Protein AF-A0AAW5U6F3-F1 (afdb_monomer_lite)

Structure (mmCIF, N/CA/C/O backbone):
data_AF-A0AAW5U6F3-F1
#
_entry.id   AF-A0AAW5U6F3-F1
#
loop_
_atom_site.group_PDB
_atom_site.id
_atom_site.type_symbol
_atom_site.label_atom_id
_atom_site.label_alt_id
_atom_site.label_comp_id
_atom_site.label_asym_id
_atom_site.label_entity_id
_atom_site.label_seq_id
_atom_site.pdbx_PDB_ins_code
_atom_site.Cartn_x
_atom_site.Cartn_y
_atom_site.Cartn_z
_atom_site.occupancy
_atom_site.B_iso_or_equiv
_atom_site.auth_seq_id
_atom_site.auth_comp_id
_atom_site.auth_asym_id
_atom_site.auth_atom_id
_atom_site.pdbx_PDB_model_num
ATOM 1 N N . MET A 1 1 ? -2.704 -0.810 37.765 1.00 53.72 1 MET A N 1
ATOM 2 C CA . MET A 1 1 ? -3.449 -1.991 37.289 1.00 53.72 1 MET A CA 1
ATOM 3 C C . MET A 1 1 ? -4.269 -1.468 36.133 1.00 53.72 1 MET A C 1
ATOM 5 O O . MET A 1 1 ? -5.066 -0.577 36.393 1.00 53.72 1 MET A O 1
ATOM 9 N N . ASN A 1 2 ? -3.985 -1.886 34.900 1.00 59.84 2 ASN A N 1
ATOM 10 C CA . ASN A 1 2 ? -4.727 -1.366 33.754 1.00 59.84 2 ASN A CA 1
ATOM 11 C C . ASN A 1 2 ? -6.148 -1.934 33.776 1.00 59.84 2 ASN A C 1
ATOM 13 O O . ASN A 1 2 ? -6.337 -3.087 34.178 1.00 59.84 2 ASN A O 1
ATOM 17 N N . THR A 1 3 ? -7.139 -1.135 33.390 1.00 77.69 3 THR A N 1
ATOM 18 C CA . THR A 1 3 ? -8.521 -1.621 33.271 1.00 77.69 3 THR A CA 1
ATOM 19 C C . THR A 1 3 ? -8.631 -2.632 32.123 1.00 77.69 3 THR A C 1
ATOM 21 O O . THR A 1 3 ? -7.763 -2.707 31.249 1.00 77.69 3 THR A O 1
ATOM 24 N N . SER A 1 4 ? -9.703 -3.432 32.101 1.00 84.88 4 SER A N 1
ATOM 25 C CA . SER A 1 4 ? -9.962 -4.364 30.988 1.00 84.88 4 SER A CA 1
ATOM 26 C C . SER A 1 4 ? -9.988 -3.640 29.631 1.00 84.88 4 SER A C 1
ATOM 28 O O . SER A 1 4 ? -9.502 -4.180 28.637 1.00 84.88 4 SER A O 1
ATOM 30 N N . ASN A 1 5 ? -10.489 -2.398 29.605 1.00 88.38 5 ASN A N 1
ATOM 31 C CA . ASN A 1 5 ? -10.565 -1.563 28.405 1.00 88.38 5 ASN A CA 1
ATOM 32 C C . ASN A 1 5 ? -9.177 -1.096 27.947 1.00 88.38 5 ASN A C 1
ATOM 34 O O . ASN A 1 5 ? -8.851 -1.199 26.767 1.00 88.38 5 ASN A O 1
ATOM 38 N N . GLU A 1 6 ? -8.320 -0.654 28.872 1.00 89.06 6 GLU A N 1
ATOM 39 C CA . GLU A 1 6 ? -6.936 -0.267 28.560 1.00 89.06 6 GLU A CA 1
ATOM 40 C C . GLU A 1 6 ? -6.108 -1.440 28.019 1.00 89.06 6 GLU A C 1
ATOM 42 O O . GLU A 1 6 ? -5.302 -1.264 27.104 1.00 89.06 6 GLU A O 1
ATOM 47 N N . LEU A 1 7 ? -6.294 -2.651 28.555 1.00 91.25 7 LEU A N 1
ATOM 48 C CA . LEU A 1 7 ? -5.628 -3.845 28.026 1.00 91.25 7 LEU A CA 1
ATOM 49 C C . LEU A 1 7 ? -6.068 -4.133 26.586 1.00 91.25 7 LEU A C 1
ATOM 51 O O . LEU A 1 7 ? -5.212 -4.312 25.720 1.00 91.25 7 LEU A O 1
ATOM 55 N N . ARG A 1 8 ? -7.376 -4.086 26.298 1.00 93.69 8 ARG A N 1
ATOM 56 C CA . ARG A 1 8 ? -7.883 -4.331 24.941 1.00 93.69 8 ARG A CA 1
ATOM 57 C C . ARG A 1 8 ? -7.447 -3.252 23.946 1.00 93.69 8 ARG A C 1
ATOM 59 O O . ARG A 1 8 ? -7.077 -3.587 22.825 1.00 93.69 8 ARG A O 1
ATOM 66 N N . LYS A 1 9 ? -7.412 -1.977 24.348 1.00 93.31 9 LYS A N 1
ATOM 67 C CA . LYS A 1 9 ? -6.884 -0.876 23.517 1.00 93.31 9 LYS A CA 1
ATOM 68 C C . LYS A 1 9 ? -5.437 -1.144 23.084 1.00 93.31 9 LYS A C 1
ATOM 70 O O . LYS A 1 9 ? -5.127 -1.051 21.899 1.00 93.31 9 LYS A O 1
ATOM 75 N N . ASN A 1 10 ? -4.582 -1.580 24.013 1.00 94.38 10 ASN A N 1
ATOM 76 C CA . ASN A 1 10 ? -3.194 -1.951 23.706 1.00 94.38 10 ASN A CA 1
ATOM 77 C C . ASN A 1 10 ? -3.091 -3.160 22.756 1.00 94.38 10 ASN A C 1
ATOM 79 O O . ASN A 1 10 ? -2.216 -3.202 21.889 1.00 94.38 10 ASN A O 1
ATOM 83 N N . GLU A 1 11 ? -3.969 -4.155 22.899 1.00 95.31 11 GLU A N 1
ATOM 84 C CA . GLU A 1 11 ? -4.031 -5.288 21.969 1.00 95.31 11 GLU A CA 1
ATOM 85 C C . GLU A 1 11 ? -4.421 -4.838 20.558 1.00 95.31 11 GLU A C 1
ATOM 87 O O . GLU A 1 11 ? -3.745 -5.210 19.600 1.00 95.31 11 GLU A O 1
ATOM 92 N N . ILE A 1 12 ? -5.444 -3.987 20.429 1.00 95.44 12 ILE A N 1
ATOM 93 C CA . ILE A 1 12 ? -5.879 -3.436 19.140 1.00 95.44 12 ILE A CA 1
ATOM 94 C C . ILE A 1 12 ? -4.744 -2.650 18.472 1.00 95.44 12 ILE A C 1
ATOM 96 O O . ILE A 1 12 ? -4.502 -2.829 17.281 1.00 95.44 12 ILE A O 1
ATOM 100 N N . GLU A 1 13 ? -3.997 -1.829 19.215 1.00 94.81 13 GLU A N 1
ATOM 101 C CA . GLU A 1 13 ? -2.837 -1.111 18.666 1.00 94.81 13 GLU A CA 1
ATOM 102 C C . GLU A 1 13 ? -1.768 -2.061 18.104 1.00 94.81 13 GLU A C 1
ATOM 104 O O . GLU A 1 13 ? -1.174 -1.792 17.056 1.00 94.81 13 GLU A O 1
ATOM 109 N N . ASN A 1 14 ? -1.523 -3.192 18.771 1.00 96.44 14 ASN A N 1
ATOM 110 C CA . ASN A 1 14 ? -0.591 -4.209 18.285 1.00 96.44 14 ASN A CA 1
ATOM 111 C C . ASN A 1 14 ? -1.139 -4.964 17.066 1.00 96.44 14 ASN A C 1
ATOM 113 O O . ASN A 1 14 ? -0.391 -5.234 16.126 1.00 96.44 14 ASN A O 1
ATOM 117 N N . GLU A 1 15 ? -2.436 -5.273 17.051 1.00 96.50 15 GLU A N 1
ATOM 118 C CA . GLU A 1 15 ? -3.116 -5.861 15.895 1.00 96.50 15 GLU A CA 1
ATOM 119 C C . GLU A 1 15 ? -3.015 -4.934 14.673 1.00 96.50 15 GLU A C 1
ATOM 121 O O . GLU A 1 15 ? -2.635 -5.389 13.595 1.00 96.50 15 GLU A O 1
ATOM 126 N N . VAL A 1 16 ? -3.242 -3.626 14.842 1.00 94.81 16 VAL A N 1
ATOM 127 C CA . VAL A 1 16 ? -3.082 -2.624 13.774 1.00 94.81 16 VAL A CA 1
ATOM 128 C C . VAL A 1 16 ? -1.638 -2.581 13.272 1.00 94.81 16 VAL A C 1
ATOM 130 O O . VAL A 1 16 ? -1.412 -2.685 12.067 1.00 94.81 16 VAL A O 1
ATOM 133 N N . LYS A 1 17 ? -0.637 -2.515 14.162 1.00 95.44 17 LYS A N 1
ATOM 134 C CA . LYS A 1 17 ? 0.787 -2.560 13.763 1.00 95.44 17 LYS A CA 1
ATOM 135 C C . LYS A 1 17 ? 1.122 -3.811 12.946 1.00 95.44 17 LYS A C 1
ATOM 137 O O . LYS A 1 17 ? 1.853 -3.725 11.958 1.00 95.44 17 LYS A O 1
ATOM 142 N N . ASN A 1 18 ? 0.575 -4.963 13.329 1.00 96.50 18 ASN A N 1
ATOM 143 C CA . ASN A 1 18 ? 0.768 -6.212 12.596 1.00 96.50 18 ASN A CA 1
ATOM 144 C C . ASN A 1 18 ? 0.111 -6.178 11.212 1.00 96.50 18 ASN A C 1
ATOM 146 O O . ASN A 1 18 ? 0.736 -6.623 10.251 1.00 96.50 18 ASN A O 1
ATOM 150 N N . LEU A 1 19 ? -1.093 -5.607 11.088 1.00 96.06 19 LEU A N 1
ATOM 151 C CA . LEU A 1 19 ? -1.754 -5.422 9.793 1.00 96.06 19 LEU A CA 1
ATOM 152 C C . LEU A 1 19 ? -0.898 -4.565 8.850 1.00 96.06 19 LEU A C 1
ATOM 154 O O . LEU A 1 19 ? -0.723 -4.933 7.691 1.00 96.06 19 LEU A O 1
ATOM 158 N N . PHE A 1 20 ? -0.320 -3.460 9.339 1.00 96.31 20 PHE A N 1
ATOM 159 C CA . PHE A 1 20 ? 0.580 -2.618 8.537 1.00 96.31 20 PHE A CA 1
ATOM 160 C C . PHE A 1 20 ? 1.803 -3.382 8.040 1.00 96.31 20 PHE A C 1
ATOM 162 O O . PHE A 1 20 ? 2.179 -3.258 6.875 1.00 96.31 20 PHE A O 1
ATOM 169 N N . LYS A 1 21 ? 2.421 -4.181 8.915 1.00 96.44 21 LYS A N 1
ATOM 170 C CA . LYS A 1 21 ? 3.586 -4.990 8.554 1.00 96.44 21 LYS A CA 1
ATOM 171 C C . LYS A 1 21 ? 3.241 -6.015 7.471 1.00 96.44 21 LYS A C 1
ATOM 173 O O . LYS A 1 21 ? 3.923 -6.066 6.453 1.00 96.44 21 LYS A O 1
ATOM 178 N N . GLN A 1 22 ? 2.168 -6.780 7.670 1.00 96.31 22 GLN A N 1
ATOM 179 C CA . GLN A 1 22 ? 1.705 -7.786 6.708 1.00 96.31 22 GLN A CA 1
ATOM 180 C C . GLN A 1 22 ? 1.371 -7.156 5.356 1.00 96.31 22 GLN A C 1
ATOM 182 O O . GLN A 1 22 ? 1.796 -7.642 4.311 1.00 96.31 22 GLN A O 1
ATOM 187 N N . PHE A 1 23 ? 0.648 -6.035 5.366 1.00 97.31 23 PHE A N 1
ATOM 188 C CA . PHE A 1 23 ? 0.303 -5.339 4.135 1.00 97.31 23 PHE A CA 1
ATOM 189 C C . PHE A 1 23 ? 1.538 -4.758 3.428 1.00 97.31 23 PHE A C 1
ATOM 191 O O . PHE A 1 23 ? 1.618 -4.828 2.204 1.00 97.31 23 PHE A O 1
ATOM 198 N N . GLY A 1 24 ? 2.535 -4.264 4.170 1.00 97.19 24 GLY A N 1
ATOM 199 C CA . GLY A 1 24 ? 3.821 -3.848 3.604 1.00 97.19 24 GLY A CA 1
ATOM 200 C C . GLY A 1 24 ? 4.555 -4.989 2.892 1.00 97.19 24 GLY A C 1
ATOM 201 O O . GLY A 1 24 ? 4.967 -4.825 1.746 1.00 97.19 24 GLY A O 1
ATOM 202 N N . GLU A 1 25 ? 4.637 -6.167 3.518 1.00 96.69 25 GLU A N 1
ATOM 203 C CA . GLU A 1 25 ? 5.226 -7.376 2.914 1.00 96.69 25 GLU A CA 1
ATOM 204 C C . GLU A 1 25 ? 4.472 -7.798 1.636 1.00 96.69 25 GLU A C 1
ATOM 206 O O . GLU A 1 25 ? 5.080 -8.167 0.626 1.00 96.69 25 GLU A O 1
ATOM 211 N N . HIS A 1 26 ? 3.139 -7.693 1.636 1.00 96.56 26 HIS A N 1
ATOM 212 C CA . HIS A 1 26 ? 2.327 -7.951 0.447 1.00 96.56 26 HIS A CA 1
ATOM 213 C C . HIS A 1 26 ? 2.558 -6.918 -0.660 1.00 96.56 26 HIS A C 1
ATOM 215 O O . HIS A 1 26 ? 2.723 -7.304 -1.818 1.00 96.56 26 HIS A O 1
ATOM 221 N N . ALA A 1 27 ? 2.609 -5.626 -0.330 1.00 95.75 27 ALA A N 1
ATOM 222 C CA . ALA A 1 27 ? 2.878 -4.560 -1.290 1.00 95.75 27 ALA A CA 1
ATOM 223 C C . ALA A 1 27 ? 4.272 -4.709 -1.925 1.00 95.75 27 ALA A C 1
ATOM 225 O O . ALA A 1 27 ? 4.410 -4.565 -3.141 1.00 95.75 27 ALA A O 1
ATOM 226 N N . GLU A 1 28 ? 5.283 -5.067 -1.129 1.00 96.62 28 GLU A N 1
ATOM 227 C CA . GLU A 1 28 ? 6.633 -5.377 -1.606 1.00 96.62 28 GLU A CA 1
ATOM 228 C C . GLU A 1 28 ? 6.644 -6.594 -2.547 1.00 96.62 28 GLU A C 1
ATOM 230 O O . GLU A 1 28 ? 7.231 -6.556 -3.631 1.00 96.62 28 GLU A O 1
ATOM 235 N N . SER A 1 29 ? 5.924 -7.661 -2.191 1.00 96.50 29 SER A N 1
ATOM 236 C CA . SER A 1 29 ? 5.786 -8.838 -3.054 1.00 96.50 29 SER A CA 1
ATOM 237 C C . SER A 1 29 ? 5.094 -8.505 -4.381 1.00 96.50 29 SER A C 1
ATOM 239 O O . SER A 1 29 ? 5.538 -8.960 -5.436 1.00 96.50 29 SER A O 1
ATOM 241 N N . ILE A 1 30 ? 4.039 -7.686 -4.355 1.00 95.38 30 ILE A N 1
ATOM 242 C CA . ILE A 1 30 ? 3.302 -7.270 -5.555 1.00 95.38 30 ILE A CA 1
ATOM 243 C C . ILE A 1 30 ? 4.184 -6.427 -6.478 1.00 95.38 30 ILE A C 1
ATOM 245 O O . ILE A 1 30 ? 4.214 -6.685 -7.680 1.00 95.38 30 ILE A O 1
ATOM 249 N N . ILE A 1 31 ? 4.923 -5.454 -5.935 1.00 94.62 31 ILE A N 1
ATOM 250 C CA . ILE A 1 31 ? 5.747 -4.550 -6.749 1.00 94.62 31 ILE A CA 1
ATOM 251 C C . ILE A 1 31 ? 7.011 -5.221 -7.302 1.00 94.62 31 ILE A C 1
ATOM 253 O O . ILE A 1 31 ? 7.591 -4.716 -8.258 1.00 94.62 31 ILE A O 1
ATOM 257 N N . SER A 1 32 ? 7.412 -6.387 -6.782 1.00 93.56 32 SER A N 1
ATOM 258 C CA . SER A 1 32 ? 8.616 -7.110 -7.228 1.00 93.56 32 SER A CA 1
ATOM 259 C C . SER A 1 32 ? 8.654 -7.437 -8.731 1.00 93.56 32 SER A C 1
ATOM 261 O O . SER A 1 32 ? 9.736 -7.567 -9.305 1.00 93.56 32 SER A O 1
ATOM 263 N N . VAL A 1 33 ? 7.496 -7.515 -9.401 1.00 93.00 33 VAL A N 1
ATOM 264 C CA . VAL A 1 33 ? 7.405 -7.714 -10.862 1.00 93.00 33 VAL A CA 1
ATOM 265 C C . VAL A 1 33 ? 7.724 -6.443 -11.669 1.00 93.00 33 VAL A C 1
ATOM 267 O O . VAL A 1 33 ? 7.908 -6.509 -12.883 1.00 93.00 33 VAL A O 1
ATOM 270 N N . CYS A 1 34 ? 7.817 -5.288 -11.006 1.00 91.81 34 CYS A N 1
ATOM 271 C CA . CYS A 1 34 ? 8.255 -4.006 -11.549 1.00 91.81 34 CYS A CA 1
ATOM 272 C C . CYS A 1 34 ? 9.535 -3.544 -10.821 1.00 91.81 34 CYS A C 1
ATOM 274 O O . CYS A 1 34 ? 9.477 -2.627 -10.002 1.00 91.81 34 CYS A O 1
ATOM 276 N N . PRO A 1 35 ? 10.713 -4.120 -11.141 1.00 89.50 35 PRO A N 1
ATOM 277 C CA . PRO A 1 35 ? 11.950 -3.950 -10.362 1.00 89.50 35 PRO A CA 1
ATOM 278 C C . PRO A 1 35 ? 12.520 -2.521 -10.357 1.00 89.50 35 PRO A C 1
ATOM 280 O O . PRO A 1 35 ? 13.456 -2.227 -9.616 1.00 89.50 35 PRO A O 1
ATOM 283 N N . GLY A 1 36 ? 11.975 -1.618 -11.178 1.00 91.38 36 GLY A N 1
ATOM 284 C CA . GLY A 1 36 ? 12.282 -0.189 -11.099 1.00 91.38 36 GLY A CA 1
ATOM 285 C C . GLY A 1 36 ? 11.780 0.465 -9.806 1.00 91.38 36 GLY A C 1
ATOM 286 O O . GLY A 1 36 ? 12.276 1.524 -9.439 1.00 91.38 36 GLY A O 1
ATOM 287 N N . TRP A 1 37 ? 10.842 -0.164 -9.098 1.00 93.81 37 TRP A N 1
ATOM 288 C CA . TRP A 1 37 ? 10.216 0.373 -7.896 1.00 93.81 37 TRP A CA 1
ATOM 289 C C . TRP A 1 37 ? 10.555 -0.455 -6.659 1.00 93.81 37 TRP A C 1
ATOM 291 O O . TRP A 1 37 ? 10.574 -1.683 -6.691 1.00 93.81 37 TRP A O 1
ATOM 301 N N . LYS A 1 38 ? 10.767 0.239 -5.544 1.00 95.00 38 LYS A N 1
ATOM 302 C CA . LYS A 1 38 ? 10.978 -0.332 -4.213 1.00 95.00 38 LYS A CA 1
ATOM 303 C C . LYS A 1 38 ? 9.886 0.162 -3.277 1.00 95.00 38 LYS A C 1
ATOM 305 O O . LYS A 1 38 ? 9.570 1.350 -3.269 1.00 95.00 38 LYS A O 1
ATOM 310 N N . PHE A 1 39 ? 9.323 -0.740 -2.481 1.00 96.06 39 PHE A N 1
ATOM 311 C CA . PHE A 1 39 ? 8.367 -0.384 -1.436 1.00 96.06 39 PHE A CA 1
ATOM 312 C C . PHE A 1 39 ? 9.019 0.507 -0.367 1.00 96.06 39 PHE A C 1
ATOM 314 O O . PHE A 1 39 ? 10.141 0.246 0.067 1.00 96.06 39 PHE A O 1
ATOM 321 N N . VAL A 1 40 ? 8.311 1.562 0.047 1.00 95.69 40 VAL A N 1
ATOM 322 C CA . VAL A 1 40 ? 8.779 2.512 1.067 1.00 95.69 40 VAL A CA 1
ATO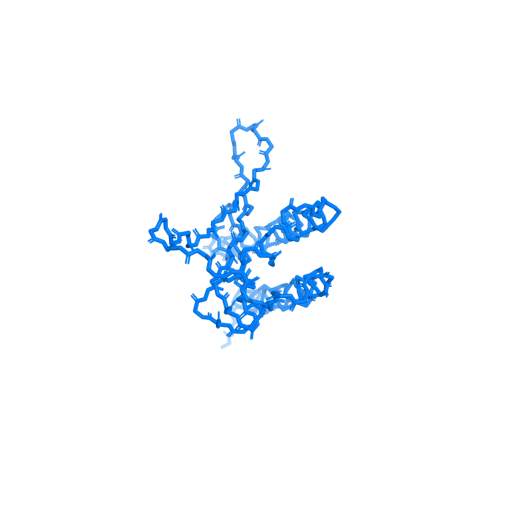M 323 C C . VAL A 1 40 ? 7.952 2.380 2.335 1.00 95.69 40 VAL A C 1
ATOM 325 O O . VAL A 1 40 ? 8.480 2.041 3.391 1.00 95.69 40 VAL A O 1
ATOM 328 N N . ASN A 1 41 ? 6.658 2.687 2.254 1.00 95.38 41 ASN A N 1
ATOM 329 C CA . ASN A 1 41 ? 5.752 2.616 3.391 1.00 95.38 41 ASN A CA 1
ATOM 330 C C . ASN A 1 41 ? 4.284 2.603 2.948 1.00 95.38 41 ASN A C 1
ATOM 332 O O . ASN A 1 41 ? 3.945 2.753 1.770 1.00 95.38 41 ASN A O 1
ATOM 336 N N . VAL A 1 42 ? 3.421 2.439 3.948 1.00 94.94 42 VAL A N 1
ATOM 337 C CA . VAL A 1 42 ? 1.974 2.592 3.840 1.00 94.94 42 VAL A CA 1
ATOM 338 C C . VAL A 1 42 ? 1.539 3.669 4.820 1.00 94.94 42 VAL A C 1
ATOM 340 O O . VAL A 1 42 ? 2.033 3.726 5.945 1.00 94.94 42 VAL A O 1
ATOM 343 N N . GLN A 1 43 ? 0.608 4.509 4.391 1.00 91.31 43 GLN A N 1
ATOM 344 C CA . GLN A 1 43 ? -0.060 5.493 5.231 1.00 91.31 43 GLN A CA 1
ATOM 345 C C . GLN A 1 43 ? -1.566 5.317 5.093 1.00 91.31 43 GLN A C 1
ATOM 347 O O . GLN A 1 43 ? -2.068 5.139 3.984 1.00 91.31 43 GLN A O 1
ATOM 352 N N . ASP A 1 44 ? -2.288 5.400 6.199 1.00 88.25 44 ASP A N 1
ATOM 353 C CA . ASP A 1 44 ? -3.742 5.406 6.215 1.00 88.25 44 ASP A CA 1
ATOM 354 C C . ASP A 1 44 ? -4.293 6.768 6.650 1.00 88.25 44 ASP A C 1
ATOM 356 O O . ASP A 1 44 ? -3.642 7.595 7.288 1.00 88.25 44 ASP A O 1
ATOM 360 N N . SER A 1 45 ? -5.537 7.008 6.276 1.00 82.88 45 SER A N 1
ATOM 361 C CA . SER A 1 45 ? -6.408 8.003 6.882 1.00 82.88 45 SER A CA 1
ATOM 362 C C . SER A 1 45 ? -7.845 7.492 6.788 1.00 82.88 45 SER A C 1
ATOM 364 O O . SER A 1 45 ? -8.095 6.467 6.160 1.00 82.88 45 SER A O 1
ATOM 366 N N . ARG A 1 46 ? -8.799 8.203 7.403 1.00 72.81 46 ARG A N 1
ATOM 367 C CA . ARG A 1 46 ? -10.161 7.719 7.705 1.00 72.81 46 ARG A CA 1
ATOM 368 C C . ARG A 1 46 ? -10.861 6.860 6.640 1.00 72.81 46 ARG A C 1
ATOM 370 O O . ARG A 1 46 ? -11.616 6.002 7.057 1.00 72.81 46 ARG A O 1
ATOM 377 N N . ASN A 1 47 ? -10.657 7.114 5.342 1.00 81.81 47 ASN A N 1
ATOM 378 C CA . ASN A 1 47 ? -11.222 6.318 4.239 1.00 81.81 47 ASN A CA 1
ATOM 379 C C . ASN A 1 47 ? -10.210 6.110 3.085 1.00 81.81 47 ASN A C 1
ATOM 381 O O . ASN A 1 47 ? -10.604 5.984 1.923 1.00 81.81 47 ASN A O 1
ATOM 385 N N . GLN A 1 48 ? -8.911 6.223 3.358 1.00 87.31 48 GLN A N 1
ATOM 386 C CA . GLN A 1 48 ? -7.886 6.287 2.317 1.00 87.31 48 GLN A CA 1
ATOM 387 C C . GLN A 1 48 ? -6.632 5.544 2.750 1.00 87.31 48 GLN A C 1
ATOM 389 O O . GLN A 1 48 ? -6.138 5.758 3.853 1.00 87.31 48 GLN A O 1
ATOM 394 N N . ILE A 1 49 ? -6.069 4.761 1.835 1.00 91.25 49 ILE A N 1
ATOM 395 C CA . ILE A 1 49 ? -4.748 4.145 1.969 1.00 91.25 49 ILE A CA 1
ATOM 396 C C . ILE A 1 49 ? -3.836 4.705 0.887 1.00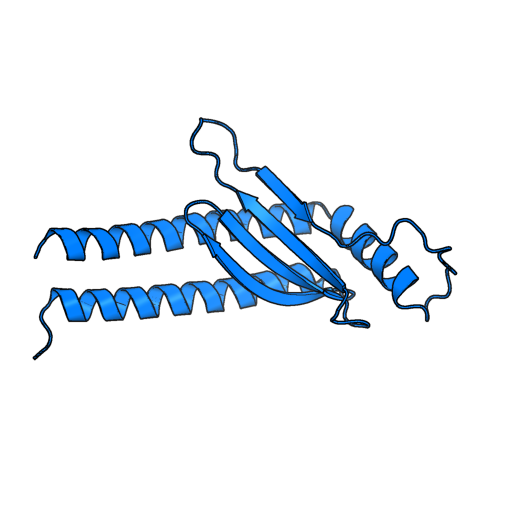 91.25 49 ILE A C 1
ATOM 398 O O . ILE A 1 49 ? -4.227 4.799 -0.276 1.00 91.25 49 ILE A O 1
ATOM 402 N N . LYS A 1 50 ? -2.608 5.047 1.265 1.00 92.56 50 LYS A N 1
ATOM 403 C CA . LYS A 1 50 ? -1.531 5.436 0.358 1.00 92.56 50 LYS A CA 1
ATOM 404 C C . LYS A 1 50 ? -0.398 4.436 0.483 1.00 92.56 50 LYS A C 1
ATOM 406 O O . LYS A 1 50 ? 0.134 4.244 1.573 1.00 92.56 50 LYS A O 1
ATOM 411 N N . VAL A 1 51 ? -0.013 3.836 -0.632 1.00 94.56 51 V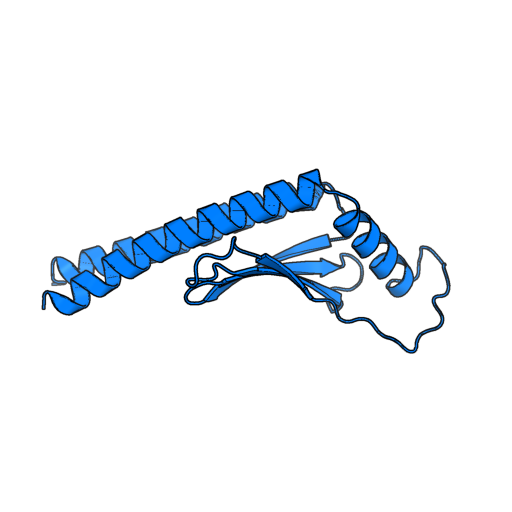AL A N 1
ATOM 412 C CA . VAL A 1 51 ? 1.189 3.010 -0.734 1.00 94.56 51 VAL A CA 1
ATOM 413 C C . VAL A 1 51 ? 2.235 3.811 -1.488 1.00 94.56 51 VAL A C 1
ATOM 415 O O . VAL A 1 51 ? 1.964 4.303 -2.586 1.00 94.56 51 VAL A O 1
ATOM 418 N N . LYS A 1 52 ? 3.416 3.959 -0.891 1.00 94.75 52 LYS A N 1
ATOM 419 C CA . LYS A 1 52 ? 4.533 4.679 -1.495 1.00 94.75 52 LYS A CA 1
ATOM 420 C C . LYS A 1 52 ? 5.589 3.720 -2.015 1.00 94.75 52 LYS A C 1
ATOM 422 O O . LYS A 1 52 ? 6.037 2.820 -1.300 1.00 94.75 52 LYS A O 1
ATOM 427 N N . PHE A 1 53 ? 6.035 3.992 -3.232 1.00 94.19 53 PHE A N 1
ATOM 428 C CA . PHE A 1 53 ? 7.182 3.360 -3.857 1.00 94.19 53 PHE A CA 1
ATOM 429 C C . PHE A 1 53 ? 8.213 4.421 -4.235 1.00 94.19 53 PHE A C 1
ATOM 431 O O . PHE A 1 53 ? 7.845 5.523 -4.633 1.00 94.19 53 PHE A O 1
ATOM 438 N N . ALA A 1 54 ? 9.491 4.080 -4.143 1.00 92.19 54 ALA A N 1
ATOM 439 C CA . ALA A 1 54 ? 10.600 4.908 -4.599 1.00 92.19 54 ALA A CA 1
ATOM 440 C C . ALA A 1 54 ? 11.281 4.246 -5.796 1.00 92.19 54 ALA A C 1
ATOM 442 O O . ALA A 1 54 ? 11.341 3.014 -5.885 1.00 92.19 54 ALA A O 1
ATOM 443 N N . LEU A 1 55 ? 11.790 5.055 -6.719 1.00 91.44 55 LEU A N 1
ATOM 444 C CA . LEU A 1 55 ? 12.579 4.559 -7.837 1.00 91.44 55 LEU A CA 1
ATOM 445 C C . LEU A 1 55 ? 13.911 4.001 -7.317 1.00 91.44 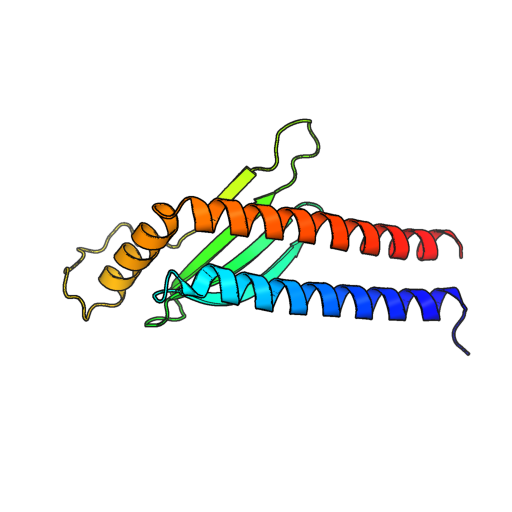55 LEU A C 1
ATOM 447 O O . LEU A 1 55 ? 14.623 4.664 -6.565 1.00 91.44 55 LEU A O 1
ATOM 451 N N . THR A 1 56 ? 14.286 2.796 -7.741 1.00 90.38 56 THR A N 1
ATOM 452 C CA . THR A 1 56 ? 15.481 2.106 -7.221 1.00 90.38 56 THR A CA 1
ATOM 453 C C . THR A 1 56 ? 16.797 2.831 -7.510 1.00 90.38 56 THR A C 1
ATOM 455 O O . THR A 1 56 ? 17.745 2.694 -6.740 1.00 90.38 56 THR A O 1
ATOM 458 N N . CYS A 1 57 ? 16.870 3.614 -8.589 1.00 85.19 57 CYS A N 1
ATOM 459 C CA . CYS A 1 57 ? 18.060 4.385 -8.966 1.00 85.19 57 CYS A CA 1
ATOM 460 C C . CYS A 1 57 ? 18.046 5.854 -8.495 1.00 85.19 57 CYS A C 1
ATOM 462 O O . CYS A 1 57 ? 19.040 6.552 -8.686 1.00 85.19 57 CYS A O 1
ATOM 464 N N . ASP A 1 58 ? 16.936 6.345 -7.931 1.00 84.94 58 ASP A N 1
ATOM 465 C CA . ASP A 1 58 ? 16.791 7.710 -7.397 1.00 84.94 58 ASP A CA 1
ATOM 466 C C . ASP A 1 58 ? 15.636 7.741 -6.386 1.00 84.94 58 ASP A C 1
ATOM 468 O O . ASP A 1 58 ? 14.479 7.949 -6.753 1.00 84.94 58 ASP A O 1
ATOM 472 N N . GLU A 1 59 ? 15.945 7.532 -5.103 1.00 84.25 59 GLU A N 1
ATOM 473 C CA . GLU A 1 59 ? 14.920 7.418 -4.056 1.00 84.25 59 GLU A CA 1
ATOM 474 C C . GLU A 1 59 ? 14.107 8.714 -3.846 1.00 84.25 59 GLU A C 1
ATOM 476 O O . GLU A 1 59 ? 13.060 8.670 -3.207 1.00 84.25 59 GLU A O 1
ATOM 481 N N . ASN A 1 60 ? 14.524 9.851 -4.424 1.00 83.06 60 ASN A N 1
ATOM 482 C CA . ASN A 1 60 ? 13.742 11.094 -4.397 1.00 83.06 60 ASN A CA 1
ATOM 483 C C . ASN A 1 60 ? 12.545 11.063 -5.357 1.00 83.06 60 ASN A C 1
ATOM 485 O O . ASN A 1 60 ? 11.672 11.924 -5.283 1.00 83.06 60 ASN A O 1
ATOM 489 N N . ARG A 1 61 ? 12.506 10.103 -6.288 1.00 84.19 61 ARG A N 1
ATOM 490 C CA . ARG A 1 61 ? 11.407 9.947 -7.241 1.00 84.19 61 ARG A CA 1
ATOM 491 C C . ARG A 1 61 ? 10.418 8.926 -6.722 1.00 84.19 61 ARG A C 1
ATOM 493 O O . ARG A 1 61 ? 10.646 7.720 -6.801 1.00 84.19 61 ARG A O 1
ATOM 500 N N . GLU A 1 62 ? 9.296 9.430 -6.232 1.00 88.31 62 GLU A N 1
ATOM 501 C CA . GLU A 1 62 ? 8.242 8.605 -5.657 1.00 88.31 62 GLU A CA 1
ATOM 502 C C . GLU A 1 62 ? 7.100 8.330 -6.651 1.00 88.31 62 GLU A C 1
ATOM 504 O O . GLU A 1 62 ? 6.766 9.136 -7.527 1.00 88.31 62 GLU A O 1
ATOM 509 N N . LEU A 1 63 ? 6.470 7.174 -6.464 1.00 90.38 63 LEU A N 1
ATOM 510 C CA . LEU A 1 63 ? 5.152 6.822 -6.969 1.00 90.38 63 LEU A CA 1
ATOM 511 C C . LEU A 1 63 ? 4.252 6.578 -5.760 1.00 90.38 63 LEU A C 1
ATOM 513 O O . LEU A 1 63 ? 4.538 5.718 -4.927 1.00 90.38 63 LEU A O 1
ATOM 517 N N . THR A 1 64 ? 3.150 7.318 -5.671 1.00 92.19 64 THR A N 1
ATOM 518 C CA . THR A 1 64 ? 2.122 7.070 -4.656 1.00 92.19 64 THR A CA 1
ATOM 519 C C . THR A 1 64 ? 0.882 6.488 -5.315 1.00 92.19 64 THR A C 1
ATOM 521 O O . THR A 1 64 ? 0.296 7.108 -6.203 1.00 92.19 64 THR A O 1
ATOM 524 N N . VAL A 1 65 ? 0.467 5.314 -4.844 1.00 91.50 65 VAL A N 1
ATOM 525 C CA . VAL A 1 65 ? -0.810 4.690 -5.198 1.00 91.50 65 VAL A CA 1
ATOM 526 C C . VAL A 1 65 ? -1.791 4.957 -4.074 1.00 91.50 65 VAL A C 1
ATOM 528 O O . VAL A 1 65 ? -1.512 4.658 -2.913 1.00 91.50 65 VAL A O 1
ATOM 531 N N . VAL A 1 66 ? -2.937 5.529 -4.411 1.00 90.19 66 VAL A N 1
ATOM 532 C CA . VAL A 1 66 ? -3.959 5.935 -3.454 1.00 90.19 66 VAL A CA 1
ATOM 533 C C . VAL A 1 66 ? -5.218 5.126 -3.712 1.00 90.19 66 VAL A C 1
ATOM 535 O O . VAL A 1 66 ? -5.725 5.126 -4.826 1.00 90.19 66 VAL A O 1
ATOM 538 N N . TYR A 1 67 ? -5.741 4.462 -2.686 1.00 89.25 67 TYR A N 1
ATOM 539 C CA . TYR A 1 67 ? -7.064 3.847 -2.705 1.00 89.25 67 TYR A CA 1
ATOM 540 C C . TYR A 1 67 ? -7.974 4.639 -1.776 1.00 89.25 67 TYR A C 1
ATOM 542 O O . TYR A 1 67 ? -7.648 4.812 -0.601 1.00 89.25 67 TYR A O 1
ATOM 550 N N . ASN A 1 68 ? -9.107 5.099 -2.302 1.00 83.62 68 ASN A N 1
ATOM 551 C CA . ASN A 1 68 ? -10.098 5.879 -1.568 1.00 83.62 68 ASN A CA 1
ATOM 552 C C . ASN A 1 68 ? -11.441 5.163 -1.565 1.00 83.62 68 ASN A C 1
ATOM 554 O O . ASN A 1 68 ? -11.995 4.907 -2.633 1.00 83.62 68 ASN A O 1
ATOM 558 N N . GLU A 1 69 ? -12.021 4.928 -0.391 1.00 76.94 69 GLU A N 1
ATOM 559 C CA . GLU A 1 69 ? -13.405 4.473 -0.293 1.00 76.94 69 GLU A CA 1
ATOM 560 C C . GLU A 1 69 ? -14.351 5.679 -0.222 1.00 76.94 69 GLU A C 1
ATOM 562 O O . GLU A 1 69 ? -14.375 6.455 0.739 1.00 76.94 69 GLU A O 1
ATOM 567 N N . CYS A 1 70 ? -15.129 5.880 -1.288 1.00 64.31 70 CYS A N 1
ATOM 568 C CA . CYS A 1 70 ? -16.083 6.975 -1.363 1.00 64.31 70 CYS A CA 1
ATOM 569 C C . CYS A 1 70 ? -17.397 6.553 -0.686 1.00 64.31 70 CYS A C 1
ATOM 571 O O . CYS A 1 70 ? -18.137 5.720 -1.204 1.00 64.31 70 CYS A O 1
ATOM 573 N N . LYS A 1 71 ? -17.736 7.161 0.459 1.00 58.78 71 LYS A N 1
ATOM 574 C CA . LYS A 1 71 ? -18.942 6.826 1.252 1.00 58.78 71 LYS A CA 1
ATOM 575 C C . LYS A 1 71 ? -20.282 7.193 0.577 1.00 58.78 71 LYS A C 1
ATOM 577 O O . LYS A 1 71 ? -21.338 7.001 1.167 1.00 58.78 71 LYS A O 1
ATOM 582 N N . CYS A 1 72 ? -20.255 7.691 -0.662 1.00 53.06 72 CYS A N 1
ATOM 583 C CA . CYS A 1 72 ? -21.408 8.225 -1.395 1.00 53.06 72 CYS A CA 1
ATOM 584 C C . CYS A 1 72 ? -22.027 7.241 -2.413 1.00 53.06 72 CYS A C 1
ATOM 586 O O . CYS A 1 72 ? -22.730 7.678 -3.319 1.00 53.06 72 CYS A O 1
ATOM 588 N N . GLY A 1 73 ? -21.754 5.933 -2.316 1.00 43.91 73 GLY A N 1
ATOM 589 C CA . GLY A 1 73 ? -22.278 4.929 -3.259 1.00 43.91 73 GLY A CA 1
ATOM 590 C C . GLY A 1 73 ? -21.487 4.790 -4.568 1.00 43.91 73 GLY A C 1
ATOM 591 O O . GLY A 1 73 ? -21.931 4.094 -5.478 1.00 43.91 73 GLY A O 1
ATOM 592 N N . PHE A 1 74 ? -20.310 5.416 -4.659 1.00 47.00 74 PHE A N 1
ATOM 593 C CA . PHE A 1 74 ? -19.351 5.204 -5.744 1.00 47.00 74 PHE A CA 1
ATOM 594 C C . PHE A 1 74 ? -18.338 4.125 -5.345 1.00 47.00 74 PHE A C 1
ATOM 596 O O . PHE A 1 74 ? -17.916 4.065 -4.191 1.00 47.00 74 PHE A O 1
ATOM 603 N N . GLN A 1 75 ? -17.948 3.271 -6.297 1.00 55.84 75 GLN A N 1
ATOM 604 C CA . GLN A 1 75 ? -16.862 2.307 -6.097 1.00 55.84 75 GLN A CA 1
ATOM 605 C C . GLN A 1 75 ? -15.575 3.044 -5.704 1.00 55.84 75 GLN A C 1
ATOM 607 O O . GLN A 1 75 ? -15.320 4.146 -6.188 1.00 55.84 75 GLN A O 1
ATOM 612 N N . GLY A 1 76 ? -14.787 2.451 -4.802 1.00 59.06 76 GLY A N 1
ATOM 613 C CA . GLY A 1 76 ? -13.517 3.038 -4.391 1.00 59.06 76 GLY A CA 1
ATOM 614 C C . GLY A 1 76 ? -12.602 3.261 -5.594 1.00 59.06 76 GLY A C 1
ATOM 615 O O . GLY A 1 76 ? -12.421 2.352 -6.407 1.00 59.06 76 GLY A O 1
ATOM 616 N N . ASN A 1 77 ? -12.062 4.471 -5.717 1.00 64.69 77 ASN A N 1
ATOM 617 C CA . ASN A 1 77 ? -11.216 4.862 -6.841 1.00 64.69 77 ASN A CA 1
ATOM 618 C C . ASN A 1 77 ? -9.745 4.663 -6.477 1.00 64.69 77 ASN A C 1
ATOM 620 O O . ASN A 1 77 ? -9.336 4.950 -5.346 1.00 64.69 77 ASN A O 1
ATOM 624 N N . VAL A 1 78 ? -8.963 4.193 -7.450 1.00 67.31 78 VAL A N 1
ATOM 625 C CA . VAL A 1 78 ? -7.501 4.204 -7.374 1.00 67.31 78 VAL A CA 1
ATOM 626 C C . VAL A 1 78 ? -6.994 5.436 -8.106 1.00 67.31 78 VAL A C 1
ATOM 628 O O . VAL A 1 78 ? -7.323 5.653 -9.271 1.00 67.31 78 VAL A O 1
ATOM 631 N N . GLU A 1 79 ? -6.197 6.239 -7.415 1.00 75.00 79 GLU A N 1
ATOM 632 C CA . GLU A 1 79 ? -5.522 7.408 -7.965 1.00 75.00 79 GLU A CA 1
ATOM 633 C C . GLU A 1 79 ? -4.009 7.184 -7.916 1.00 75.00 79 GLU A C 1
ATOM 635 O O . GLU A 1 79 ? -3.473 6.619 -6.960 1.00 75.00 79 GLU A O 1
ATOM 640 N N . PHE A 1 80 ? -3.315 7.639 -8.954 1.00 73.19 80 PHE A N 1
ATOM 641 C CA . PHE A 1 80 ? -1.862 7.557 -9.052 1.00 73.19 80 PHE A CA 1
ATOM 642 C C . PHE A 1 80 ? -1.287 8.968 -9.053 1.00 73.19 80 PHE A C 1
ATOM 644 O O . PHE A 1 80 ? -1.649 9.782 -9.904 1.00 73.19 80 PHE A O 1
ATOM 651 N N . THR A 1 81 ? -0.370 9.244 -8.128 1.00 71.75 81 THR A N 1
ATOM 652 C CA . THR A 1 81 ? 0.308 10.542 -8.030 1.00 71.75 81 THR A CA 1
ATOM 653 C C . THR A 1 81 ? 1.807 10.364 -8.229 1.00 71.75 81 THR A C 1
ATOM 655 O O . THR A 1 81 ? 2.433 9.488 -7.628 1.00 71.75 81 THR A O 1
ATOM 658 N N . THR A 1 82 ? 2.369 11.214 -9.085 1.00 61.88 82 THR A N 1
ATOM 659 C CA . THR A 1 82 ? 3.752 11.181 -9.572 1.00 61.88 82 THR A CA 1
ATOM 660 C C . THR A 1 82 ? 4.266 12.614 -9.707 1.00 61.88 82 THR A C 1
ATOM 662 O O . THR A 1 82 ? 3.538 13.482 -10.190 1.00 61.88 82 THR A O 1
ATOM 665 N N . GLU A 1 83 ? 5.528 12.861 -9.361 1.00 58.22 83 GLU A N 1
ATOM 666 C CA . GLU A 1 83 ? 6.212 14.113 -9.702 1.00 58.22 83 GLU A CA 1
ATOM 667 C C . GLU A 1 83 ? 6.677 14.060 -11.166 1.00 58.22 83 GLU A C 1
ATOM 669 O O . GLU A 1 83 ? 7.731 13.516 -11.494 1.00 58.22 83 GLU A O 1
ATOM 674 N N . ILE A 1 84 ? 5.858 14.593 -12.078 1.00 52.81 84 ILE A N 1
ATOM 675 C CA . ILE A 1 84 ? 6.228 14.710 -13.494 1.00 52.81 84 ILE A CA 1
ATOM 676 C C . ILE A 1 84 ? 6.952 16.044 -13.705 1.00 52.81 84 ILE A C 1
ATOM 678 O O . ILE A 1 84 ? 6.340 17.111 -13.683 1.00 52.81 84 ILE A O 1
ATOM 682 N N . ASP A 1 85 ? 8.258 15.977 -13.961 1.00 54.00 85 ASP A N 1
ATOM 683 C CA . ASP A 1 85 ? 9.072 17.122 -14.378 1.00 54.00 85 ASP A CA 1
ATOM 684 C C . ASP A 1 85 ? 8.707 17.508 -15.827 1.00 54.00 85 ASP A C 1
ATOM 686 O O . ASP A 1 85 ? 9.293 17.014 -16.794 1.00 54.00 85 ASP A O 1
ATOM 690 N N . ALA A 1 86 ? 7.722 18.394 -15.996 1.00 46.62 86 ALA A N 1
ATOM 691 C CA . ALA A 1 86 ? 7.148 18.758 -17.299 1.00 46.62 86 ALA A CA 1
ATOM 692 C C . ALA A 1 86 ? 8.106 19.511 -18.258 1.00 46.62 86 ALA A C 1
ATOM 694 O O . ALA A 1 86 ? 7.738 19.769 -19.402 1.00 46.62 86 ALA A O 1
ATOM 695 N N . ALA A 1 87 ? 9.322 19.871 -17.825 1.00 44.56 87 ALA A N 1
ATOM 696 C CA . ALA A 1 87 ? 10.246 20.739 -18.570 1.00 44.56 87 ALA A CA 1
ATOM 697 C C . ALA A 1 87 ? 11.587 20.086 -18.975 1.00 44.56 87 ALA A C 1
ATOM 699 O O . ALA A 1 87 ? 12.495 20.782 -19.427 1.00 44.56 87 ALA A O 1
ATOM 700 N N . SER A 1 88 ? 11.750 18.768 -18.821 1.00 49.00 88 SER A N 1
ATOM 701 C CA . SER A 1 88 ? 13.015 18.088 -19.152 1.00 49.00 88 SER A CA 1
ATOM 702 C C . SER A 1 88 ? 12.978 17.461 -20.548 1.00 49.00 88 SER A C 1
ATOM 704 O O . SER A 1 88 ? 12.111 16.636 -20.822 1.00 49.00 88 SER A O 1
ATOM 706 N N . SER A 1 89 ? 13.968 17.741 -21.401 1.00 57.34 89 SER A N 1
ATOM 707 C CA . SER A 1 89 ? 14.289 16.835 -22.511 1.00 57.34 89 SER A CA 1
ATOM 708 C C . SER A 1 89 ? 14.730 15.492 -21.922 1.00 57.34 89 SER A C 1
ATOM 710 O O . SER A 1 89 ? 15.689 15.444 -21.147 1.00 57.34 89 SER A O 1
ATOM 712 N N . ILE A 1 90 ? 14.015 14.413 -22.241 1.00 57.72 90 ILE A N 1
ATOM 713 C CA . ILE A 1 90 ? 14.394 13.063 -21.817 1.00 57.72 90 ILE A CA 1
ATOM 714 C C . ILE A 1 90 ? 15.454 12.572 -22.795 1.00 57.72 90 ILE A C 1
ATOM 716 O O . ILE A 1 90 ? 15.140 12.200 -23.924 1.00 57.72 90 ILE A O 1
ATOM 720 N N . ASP A 1 91 ? 16.708 12.589 -22.360 1.00 56.25 91 ASP A N 1
ATOM 721 C CA . ASP A 1 91 ? 17.748 11.812 -23.021 1.00 56.25 91 ASP A CA 1
ATOM 722 C C . ASP A 1 91 ? 17.498 10.337 -22.683 1.00 56.25 91 ASP A C 1
ATOM 724 O O . ASP A 1 91 ? 17.570 9.953 -21.510 1.00 56.25 91 ASP A O 1
ATOM 728 N N . ILE A 1 92 ? 17.108 9.538 -23.682 1.00 58.09 92 ILE A N 1
ATOM 729 C CA . ILE A 1 92 ? 16.796 8.107 -23.529 1.00 58.09 92 ILE A CA 1
ATOM 730 C C . ILE A 1 92 ? 18.114 7.322 -23.516 1.00 58.09 92 ILE A C 1
ATOM 732 O O . ILE A 1 92 ? 18.345 6.422 -24.319 1.00 58.09 92 ILE A O 1
ATOM 736 N N . ASP A 1 93 ? 18.998 7.687 -22.597 1.00 60.94 93 ASP A N 1
ATOM 737 C CA . ASP A 1 93 ? 20.071 6.813 -22.168 1.00 60.94 93 ASP A CA 1
ATOM 738 C C . ASP A 1 93 ? 19.534 5.978 -21.007 1.00 60.94 93 ASP A C 1
ATOM 740 O O . ASP A 1 93 ? 19.039 6.507 -20.009 1.00 60.94 93 ASP A O 1
ATOM 744 N N . SER A 1 94 ? 19.625 4.657 -21.130 1.00 54.41 94 SER A N 1
ATOM 745 C CA . SER A 1 94 ? 19.265 3.728 -20.061 1.00 54.41 94 SER A CA 1
ATOM 746 C C . SER A 1 94 ? 20.027 3.976 -18.756 1.00 54.41 94 SER A C 1
ATOM 748 O O . SER A 1 94 ? 19.555 3.515 -17.731 1.00 54.41 94 SER A O 1
ATOM 750 N N . ALA A 1 95 ? 21.147 4.711 -18.760 1.00 63.56 95 ALA A N 1
ATOM 751 C CA . ALA A 1 95 ? 21.867 5.129 -17.554 1.00 63.56 95 ALA A CA 1
ATOM 752 C C . ALA A 1 95 ? 21.278 6.382 -16.867 1.00 63.56 95 ALA A C 1
ATOM 754 O O . ALA A 1 95 ? 21.680 6.732 -15.757 1.00 63.56 95 ALA A O 1
ATOM 755 N N . ASN A 1 96 ? 20.331 7.073 -17.506 1.00 75.94 96 ASN A N 1
ATOM 756 C CA . ASN A 1 96 ? 19.712 8.280 -16.978 1.00 75.94 96 ASN A CA 1
ATOM 757 C C . ASN A 1 96 ? 18.521 7.930 -16.072 1.00 75.94 96 ASN A C 1
ATOM 759 O O . ASN A 1 96 ? 17.489 7.446 -16.546 1.00 75.94 96 ASN A O 1
ATOM 763 N N . CYS A 1 97 ? 18.613 8.253 -14.777 1.00 74.31 97 CYS A N 1
ATOM 764 C CA . CYS A 1 97 ? 17.540 8.012 -13.803 1.00 74.31 97 CYS A CA 1
ATOM 765 C C . CYS A 1 97 ? 16.192 8.636 -14.217 1.00 74.31 97 CYS A C 1
ATOM 767 O O . CYS A 1 97 ? 15.141 8.098 -13.874 1.00 74.31 97 CYS A O 1
ATOM 769 N N . LYS A 1 98 ? 16.185 9.725 -15.005 1.00 76.81 98 LYS A N 1
ATOM 770 C CA . LYS A 1 98 ? 14.944 10.301 -15.556 1.00 76.81 98 LYS A CA 1
ATOM 771 C C . LYS A 1 98 ? 14.297 9.393 -16.603 1.00 76.81 98 LYS A C 1
ATOM 773 O O . LYS A 1 98 ? 13.084 9.223 -16.581 1.00 76.81 98 LYS A O 1
ATOM 778 N N . ALA A 1 99 ? 15.075 8.799 -17.508 1.00 79.12 99 ALA A N 1
ATOM 779 C CA . ALA A 1 99 ? 14.546 7.846 -18.483 1.00 79.12 99 ALA A CA 1
ATOM 780 C C . ALA A 1 99 ? 14.082 6.556 -17.788 1.00 79.12 99 ALA A C 1
ATOM 782 O O . ALA A 1 99 ? 12.980 6.075 -18.058 1.00 79.12 99 ALA A O 1
ATOM 783 N N . MET A 1 100 ? 14.869 6.054 -16.825 1.00 82.44 100 MET A N 1
ATOM 784 C CA . MET A 1 100 ? 14.489 4.907 -15.993 1.00 82.44 100 MET A CA 1
ATOM 785 C C . MET A 1 100 ? 13.172 5.148 -15.244 1.00 82.44 100 MET A C 1
ATOM 787 O O . MET A 1 100 ? 12.341 4.246 -15.195 1.00 82.44 100 MET A O 1
ATOM 791 N N . TYR A 1 101 ? 12.943 6.361 -14.727 1.00 85.19 101 TYR A N 1
ATOM 792 C CA . TYR A 1 101 ? 11.688 6.736 -14.075 1.00 85.19 101 TYR A CA 1
ATOM 793 C C . TYR A 1 101 ? 10.471 6.534 -14.979 1.00 85.19 101 TYR A C 1
ATOM 795 O O . TYR A 1 101 ? 9.526 5.845 -14.604 1.00 85.19 101 TYR A O 1
ATOM 803 N N . TYR A 1 102 ? 10.499 7.092 -16.192 1.00 84.75 102 TYR A N 1
ATOM 804 C CA . TYR A 1 102 ? 9.371 6.985 -17.118 1.00 84.75 102 TYR A CA 1
ATOM 805 C C . TYR A 1 102 ? 9.169 5.555 -17.630 1.00 84.75 102 TYR A C 1
ATOM 807 O O . TYR A 1 102 ? 8.027 5.122 -17.784 1.00 84.75 102 TYR A O 1
ATOM 815 N N . ILE A 1 103 ? 10.250 4.795 -17.836 1.00 86.94 103 ILE A N 1
ATOM 816 C CA . ILE A 1 103 ? 10.172 3.368 -18.185 1.00 86.94 103 ILE A CA 1
ATOM 817 C C . ILE A 1 103 ? 9.541 2.568 -17.035 1.00 86.94 103 ILE A C 1
ATOM 819 O O . ILE A 1 103 ? 8.645 1.753 -17.269 1.00 86.94 103 ILE A O 1
ATOM 823 N N . ALA A 1 104 ? 9.962 2.814 -15.792 1.00 90.00 104 ALA A N 1
ATOM 824 C CA . ALA A 1 104 ? 9.419 2.152 -14.609 1.00 90.00 104 ALA A CA 1
ATOM 825 C C . ALA A 1 104 ? 7.946 2.522 -14.378 1.00 90.00 104 ALA A C 1
ATOM 827 O O . ALA A 1 104 ? 7.127 1.645 -14.095 1.00 90.00 104 ALA A O 1
ATOM 828 N N . LEU A 1 105 ? 7.582 3.797 -14.552 1.00 89.12 105 LEU A N 1
ATOM 829 C CA . LEU A 1 105 ? 6.201 4.271 -14.463 1.00 89.12 105 LEU A CA 1
ATOM 830 C C . LEU A 1 105 ? 5.326 3.634 -15.550 1.00 89.12 105 LEU A C 1
ATOM 832 O O . LEU A 1 105 ? 4.258 3.112 -15.248 1.00 89.12 105 LEU A O 1
ATOM 836 N N . GLY A 1 106 ? 5.794 3.605 -16.801 1.00 88.25 106 GLY A N 1
ATOM 837 C CA . GLY A 1 106 ? 5.087 2.949 -17.903 1.00 88.25 106 GLY A CA 1
ATOM 838 C C . GLY A 1 106 ? 4.907 1.444 -17.686 1.00 88.25 106 GLY A C 1
ATOM 839 O O . GLY A 1 106 ? 3.833 0.904 -17.949 1.00 88.25 106 GLY A O 1
ATOM 840 N N . SER A 1 107 ? 5.919 0.768 -17.138 1.00 91.00 107 SER A N 1
ATOM 841 C CA . SER A 1 107 ? 5.847 -0.661 -16.792 1.00 91.00 107 SER A CA 1
ATOM 842 C C . SER A 1 107 ? 4.804 -0.930 -15.705 1.00 91.00 107 SER A C 1
ATOM 844 O O . SER A 1 107 ? 4.041 -1.886 -15.803 1.00 91.00 107 SER A O 1
ATOM 846 N N . PHE A 1 108 ? 4.726 -0.056 -14.699 1.00 91.56 108 PHE A N 1
ATOM 847 C CA . PHE A 1 108 ? 3.713 -0.137 -13.650 1.00 91.56 108 PHE A CA 1
ATOM 848 C C . PHE A 1 108 ? 2.299 0.107 -14.210 1.00 91.56 108 PHE A C 1
ATOM 850 O O . PHE A 1 108 ? 1.406 -0.722 -14.036 1.00 91.56 108 PHE A O 1
ATOM 857 N N . LEU A 1 109 ? 2.103 1.214 -14.938 1.00 89.19 109 LEU A N 1
ATOM 858 C CA . LEU A 1 109 ? 0.794 1.632 -15.459 1.00 89.19 109 LEU A CA 1
ATOM 859 C C . LEU A 1 109 ? 0.243 0.706 -16.554 1.00 89.19 109 LEU A C 1
ATOM 861 O O . LEU A 1 109 ? -0.970 0.651 -16.752 1.00 89.19 109 LEU A O 1
ATOM 865 N N . SER A 1 110 ? 1.102 -0.034 -17.257 1.00 91.62 110 SER A N 1
ATOM 866 C CA . SER A 1 110 ? 0.681 -1.024 -18.258 1.00 91.62 110 SER A CA 1
ATOM 867 C C . SER A 1 110 ? 0.354 -2.400 -17.665 1.00 91.62 110 SER A C 1
ATOM 869 O O . SER A 1 110 ? -0.289 -3.211 -18.332 1.00 91.62 110 SER A O 1
ATOM 871 N N . ASN A 1 111 ? 0.747 -2.672 -16.416 1.00 92.94 111 ASN A N 1
ATOM 872 C CA . ASN A 1 111 ? 0.504 -3.953 -15.763 1.00 92.94 111 ASN A CA 1
ATOM 873 C C . ASN A 1 111 ? -0.818 -3.935 -14.981 1.00 92.94 111 ASN A C 1
ATOM 875 O O . ASN A 1 111 ? -0.869 -3.540 -13.815 1.00 92.94 111 ASN A O 1
ATOM 879 N N . LYS A 1 112 ? -1.898 -4.366 -15.640 1.00 92.00 112 LYS A N 1
ATOM 880 C CA . LYS A 1 112 ? -3.239 -4.387 -15.044 1.00 92.00 112 LYS A CA 1
ATOM 881 C C . LYS A 1 112 ? -3.362 -5.380 -13.886 1.00 92.00 112 LYS A C 1
ATOM 883 O O . LYS A 1 112 ? -3.929 -5.025 -12.862 1.00 92.00 112 LYS A O 1
ATOM 888 N N . ASP A 1 113 ? -2.790 -6.576 -14.010 1.00 93.62 113 ASP A N 1
ATOM 889 C CA . ASP A 1 113 ? -2.869 -7.601 -12.960 1.00 93.62 113 ASP A CA 1
ATOM 890 C C . ASP A 1 113 ? -2.193 -7.134 -11.662 1.00 93.62 113 ASP A C 1
ATOM 892 O O . ASP A 1 113 ? -2.702 -7.376 -10.566 1.00 93.62 113 ASP A O 1
ATOM 896 N N . LEU A 1 114 ? -1.067 -6.417 -11.778 1.00 93.81 114 LEU A N 1
ATOM 897 C CA . LEU A 1 114 ? -0.410 -5.767 -10.644 1.00 93.81 114 LEU A CA 1
ATOM 898 C C . LEU A 1 114 ? -1.336 -4.742 -9.991 1.00 93.81 114 LEU A C 1
ATOM 900 O O . LEU A 1 114 ? -1.505 -4.768 -8.772 1.00 93.81 114 LEU A O 1
ATOM 904 N N . GLN A 1 115 ? -1.924 -3.848 -10.789 1.00 91.56 115 GLN A N 1
ATOM 905 C CA . GLN A 1 115 ? -2.797 -2.781 -10.295 1.00 91.56 115 GLN A CA 1
ATOM 906 C C . GLN A 1 115 ? -4.048 -3.342 -9.612 1.00 91.56 115 GLN A C 1
ATOM 908 O O . GLN A 1 115 ? -4.352 -2.938 -8.491 1.00 91.56 115 GLN A O 1
ATOM 913 N N . ASP A 1 116 ? -4.716 -4.315 -10.235 1.00 92.00 116 ASP A N 1
ATOM 914 C CA . ASP A 1 116 ? -5.912 -4.965 -9.695 1.00 92.00 116 ASP A CA 1
ATOM 915 C C . ASP A 1 116 ? -5.588 -5.684 -8.372 1.00 92.00 116 ASP A C 1
ATOM 917 O O . ASP A 1 116 ? -6.335 -5.580 -7.393 1.00 92.00 116 ASP A O 1
ATOM 921 N N . LYS A 1 117 ? -4.435 -6.366 -8.297 1.00 95.25 117 LYS A N 1
ATOM 922 C CA . LYS A 1 117 ? -3.985 -7.034 -7.070 1.00 95.25 117 LYS A CA 1
ATOM 923 C C . LYS A 1 117 ? -3.652 -6.033 -5.965 1.00 95.25 117 LYS A C 1
ATOM 925 O O . LYS A 1 117 ? -4.116 -6.207 -4.840 1.00 95.25 117 LYS A O 1
ATOM 930 N N . LEU A 1 118 ? -2.901 -4.974 -6.273 1.00 94.56 118 LEU A N 1
ATOM 931 C CA . LEU A 1 118 ? -2.568 -3.926 -5.306 1.00 94.56 118 LEU A CA 1
ATOM 932 C C . LEU A 1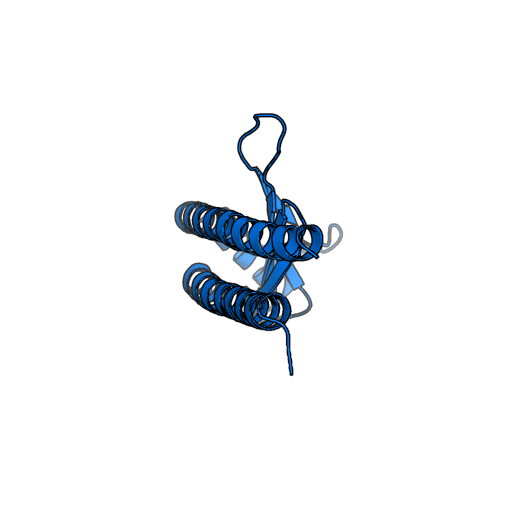 118 ? -3.833 -3.236 -4.782 1.00 94.56 118 LEU A C 1
ATOM 934 O O . LEU A 1 118 ? -3.981 -3.072 -3.574 1.00 94.56 118 LEU A O 1
ATOM 938 N N . GLN A 1 119 ? -4.776 -2.905 -5.666 1.00 92.25 119 GLN A N 1
ATOM 939 C CA . GLN A 1 119 ? -6.068 -2.333 -5.295 1.00 92.25 119 GLN A CA 1
ATOM 940 C C . GLN A 1 119 ? -6.861 -3.263 -4.370 1.00 92.25 119 GLN A C 1
ATOM 942 O O . GLN A 1 119 ? -7.416 -2.806 -3.370 1.00 92.25 119 GLN A O 1
ATOM 947 N N . SER A 1 120 ? -6.926 -4.558 -4.690 1.00 92.56 120 SER A N 1
ATOM 948 C CA . SER A 1 120 ? -7.631 -5.547 -3.871 1.00 92.56 120 SER A CA 1
ATOM 949 C C . SER A 1 120 ? -7.045 -5.633 -2.460 1.00 92.56 120 SER A C 1
ATOM 951 O O . SER A 1 120 ? -7.794 -5.603 -1.480 1.00 92.56 120 SER A O 1
ATOM 953 N N . GLU A 1 121 ? -5.716 -5.683 -2.342 1.00 94.94 121 GLU A N 1
ATOM 954 C CA . GLU A 1 121 ? -5.042 -5.705 -1.040 1.00 94.94 121 GLU A CA 1
ATOM 955 C C . GLU A 1 121 ? -5.243 -4.392 -0.271 1.00 94.94 121 GLU A C 1
ATOM 957 O O . GLU A 1 121 ? -5.574 -4.425 0.912 1.00 94.94 121 GLU A O 1
ATOM 962 N N . MET A 1 122 ? -5.143 -3.232 -0.935 1.00 93.81 122 MET A N 1
ATOM 963 C CA . MET A 1 122 ? -5.409 -1.925 -0.314 1.00 93.81 122 MET A CA 1
ATOM 964 C C . MET A 1 122 ? -6.838 -1.826 0.228 1.00 93.81 122 MET A C 1
ATOM 966 O O . MET A 1 122 ? -7.051 -1.302 1.322 1.00 93.81 122 MET A O 1
ATOM 970 N N . LYS A 1 123 ? -7.820 -2.351 -0.512 1.00 91.19 123 LYS A N 1
ATOM 971 C CA . LYS A 1 123 ? -9.221 -2.396 -0.084 1.00 91.19 123 LYS A CA 1
ATOM 972 C C . LYS A 1 123 ? -9.416 -3.293 1.137 1.00 91.19 123 LYS A C 1
ATOM 974 O O . LYS A 1 123 ? -10.075 -2.887 2.092 1.00 91.19 123 LYS A O 1
ATOM 979 N N . SER A 1 124 ? -8.856 -4.502 1.103 1.00 92.44 124 SER A N 1
ATOM 980 C CA . SER A 1 124 ? -8.909 -5.447 2.226 1.00 92.44 124 SER A CA 1
ATOM 981 C C . SER A 1 124 ? -8.269 -4.843 3.478 1.00 92.44 124 SER A C 1
ATOM 983 O O . SER A 1 124 ? -8.856 -4.855 4.561 1.00 92.44 124 SER A O 1
ATOM 985 N N . PHE A 1 125 ? -7.097 -4.227 3.309 1.00 94.19 125 PHE A N 1
ATOM 986 C CA . PHE A 1 125 ? -6.383 -3.545 4.377 1.00 94.19 125 PHE A CA 1
ATOM 987 C C . PHE A 1 125 ? -7.208 -2.407 4.987 1.00 94.19 125 PHE A C 1
ATOM 989 O O . PHE A 1 125 ? -7.385 -2.399 6.205 1.00 94.19 125 PHE A O 1
ATOM 996 N N . LEU A 1 126 ? -7.779 -1.510 4.167 1.00 92.12 126 LEU A N 1
ATOM 997 C CA . LEU A 1 126 ? -8.625 -0.410 4.650 1.00 92.12 126 LEU A CA 1
ATOM 998 C C . LEU A 1 126 ? -9.781 -0.927 5.519 1.00 92.12 126 LEU A C 1
ATOM 1000 O O . LEU A 1 126 ? -9.995 -0.444 6.628 1.00 92.12 126 LEU A O 1
ATOM 1004 N N . HIS A 1 127 ? -10.485 -1.958 5.052 1.00 90.62 127 HIS A N 1
ATOM 1005 C CA . HIS A 1 127 ? -11.605 -2.539 5.789 1.00 90.62 127 HIS A CA 1
ATOM 1006 C C . HIS A 1 127 ? -11.184 -3.124 7.149 1.00 90.62 127 HIS A C 1
ATOM 1008 O O . HIS A 1 127 ? -11.867 -2.943 8.165 1.00 90.62 127 HIS A O 1
ATOM 1014 N N . ASN A 1 128 ? -10.038 -3.806 7.186 1.00 92.69 128 ASN A N 1
ATOM 1015 C CA . ASN A 1 128 ? -9.517 -4.414 8.407 1.00 92.69 128 ASN A CA 1
ATOM 1016 C C . ASN A 1 128 ? -9.086 -3.354 9.429 1.00 92.69 128 ASN A C 1
ATOM 1018 O O . ASN A 1 128 ? -9.423 -3.483 10.609 1.00 92.69 128 ASN A O 1
ATOM 1022 N N . ILE A 1 129 ? -8.398 -2.289 8.998 1.00 92.88 129 ILE A N 1
ATOM 1023 C CA . ILE A 1 129 ? -8.005 -1.207 9.913 1.00 92.88 129 ILE A CA 1
ATOM 1024 C C . ILE A 1 129 ? -9.221 -0.421 10.412 1.00 92.88 129 ILE A C 1
ATOM 1026 O O . ILE A 1 129 ? -9.303 -0.130 11.603 1.00 92.88 129 ILE A O 1
ATOM 1030 N N . GLU A 1 130 ? -10.212 -0.150 9.554 1.00 90.12 130 GLU A N 1
ATOM 1031 C CA . GLU A 1 130 ? -11.440 0.541 9.957 1.00 90.12 130 GLU A CA 1
ATOM 1032 C C . GLU A 1 130 ? -12.195 -0.262 11.017 1.00 90.12 130 GLU A C 1
ATOM 1034 O O . GLU A 1 130 ? -12.675 0.298 12.004 1.00 90.12 130 GLU A O 1
ATOM 1039 N N . THR A 1 131 ? -12.259 -1.587 10.858 1.00 91.81 131 THR A N 1
ATOM 1040 C CA . THR A 1 131 ? -12.859 -2.484 11.853 1.00 91.81 131 THR A CA 1
ATOM 1041 C C . THR A 1 131 ? -12.159 -2.352 13.206 1.00 91.81 131 THR A C 1
ATOM 1043 O O . THR A 1 131 ? -12.831 -2.228 14.232 1.00 91.81 131 THR A O 1
ATOM 1046 N N . LYS A 1 132 ? -10.821 -2.306 13.215 1.00 93.38 132 LYS A N 1
ATOM 1047 C CA . LYS A 1 132 ? -10.019 -2.165 14.438 1.00 93.38 132 LYS A CA 1
ATOM 1048 C C . LYS A 1 132 ? -10.169 -0.795 15.090 1.00 93.38 132 LYS A C 1
ATOM 1050 O O . LYS A 1 132 ? -10.355 -0.721 16.301 1.00 93.38 132 LYS A O 1
ATOM 1055 N 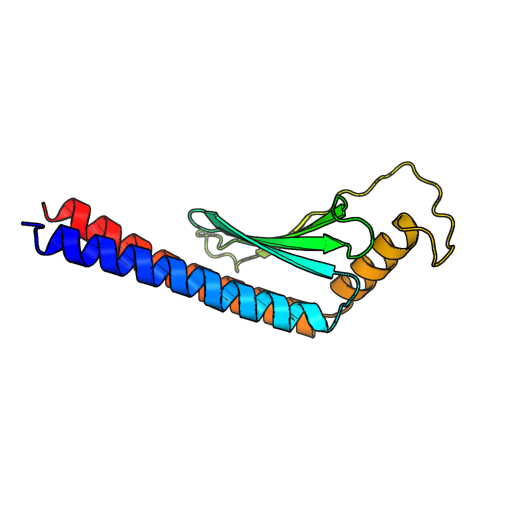N . TYR A 1 133 ? -10.179 0.285 14.313 1.00 91.06 133 TYR A N 1
ATOM 1056 C CA . TYR A 1 133 ? -10.423 1.625 14.851 1.00 91.06 133 TYR A CA 1
ATOM 1057 C C . TYR A 1 133 ? -11.840 1.785 15.401 1.00 91.06 133 TYR A C 1
ATOM 1059 O O . TYR A 1 133 ? -12.031 2.422 16.433 1.00 91.06 133 TYR A O 1
ATOM 1067 N N . ASN A 1 134 ? -12.843 1.182 14.761 1.00 90.75 134 ASN A N 1
ATOM 1068 C CA . ASN A 1 134 ? -14.207 1.179 15.284 1.00 90.75 134 ASN A CA 1
ATOM 1069 C C . ASN A 1 134 ? -14.316 0.390 16.595 1.00 90.75 134 ASN A C 1
ATOM 1071 O O . ASN A 1 134 ? -15.056 0.802 17.484 1.00 90.75 134 ASN A O 1
ATOM 1075 N N . GLU A 1 135 ? -13.593 -0.725 16.720 1.00 92.75 135 GLU A N 1
ATOM 1076 C CA . GLU A 1 135 ? -13.486 -1.484 17.971 1.00 92.75 135 GLU A CA 1
ATOM 1077 C C . GLU A 1 135 ? -12.853 -0.625 19.077 1.00 92.75 135 GLU A C 1
ATOM 1079 O O . GLU A 1 135 ? -13.431 -0.498 20.152 1.00 92.75 135 GLU A O 1
ATOM 1084 N N . TYR A 1 136 ? -11.736 0.048 18.780 1.00 91.94 136 TYR A N 1
ATOM 1085 C CA . TYR A 1 136 ? -11.058 0.948 19.717 1.00 91.94 136 TYR A CA 1
ATOM 1086 C C . TYR A 1 136 ? -11.974 2.085 20.191 1.00 91.94 136 TYR A C 1
ATOM 1088 O O . TYR A 1 136 ? -12.135 2.295 21.389 1.00 91.94 136 TYR A O 1
ATOM 1096 N N . ASN A 1 137 ? -12.626 2.784 19.256 1.00 90.12 137 ASN A N 1
ATOM 1097 C CA . ASN A 1 137 ? -13.481 3.936 19.557 1.00 90.12 137 ASN A CA 1
ATOM 1098 C C . ASN A 1 137 ? -14.696 3.574 20.426 1.00 90.12 137 ASN A C 1
ATOM 1100 O O . ASN A 1 137 ? -15.194 4.426 21.156 1.00 90.12 137 ASN A O 1
ATOM 1104 N N . LYS A 1 138 ? -15.202 2.334 20.348 1.00 91.25 138 LYS A N 1
ATOM 1105 C CA . LYS A 1 138 ? -16.289 1.870 21.227 1.00 91.25 138 LYS A CA 1
ATOM 1106 C C . LYS A 1 138 ? -15.825 1.744 22.674 1.00 91.25 138 LYS A C 1
ATOM 1108 O O . LYS A 1 138 ? -16.553 2.145 23.570 1.00 91.25 138 LYS A O 1
ATOM 1113 N N . LEU A 1 139 ? -14.594 1.281 22.890 1.00 88.62 139 LEU A N 1
ATOM 1114 C CA . LEU A 1 139 ? -13.998 1.177 24.225 1.00 88.62 139 LEU A CA 1
ATOM 1115 C C . LEU A 1 139 ? -13.729 2.548 24.869 1.00 88.62 139 LEU A C 1
ATOM 1117 O O . LEU A 1 139 ? -13.521 2.612 26.073 1.00 88.62 139 LEU A O 1
ATOM 1121 N N . ASP A 1 140 ? -13.688 3.636 24.092 1.00 77.81 140 ASP A N 1
ATOM 1122 C CA . ASP A 1 140 ? -13.651 5.016 24.610 1.00 77.81 140 ASP A CA 1
ATOM 1123 C C . ASP A 1 140 ? -15.042 5.549 25.000 1.00 77.81 140 ASP A C 1
ATOM 1125 O O . ASP A 1 140 ? -15.139 6.543 25.712 1.00 77.81 140 ASP A O 1
ATOM 1129 N N . GLN A 1 141 ? -16.121 4.930 24.509 1.00 77.81 141 GLN A N 1
ATOM 1130 C CA . GLN A 1 141 ? -17.508 5.347 24.763 1.00 77.81 141 GLN A CA 1
ATOM 1131 C C . GLN A 1 141 ? -18.184 4.545 25.885 1.00 77.81 141 GLN A C 1
ATOM 1133 O O . GLN A 1 141 ? -19.289 4.895 26.297 1.00 77.81 141 GLN A O 1
ATOM 1138 N N . GLU A 1 142 ? -17.553 3.459 26.334 1.00 63.44 142 GLU A N 1
ATOM 1139 C CA . GLU A 1 142 ? -18.039 2.560 27.389 1.00 63.44 142 GLU A CA 1
ATOM 1140 C C . GLU A 1 142 ? -17.448 2.874 28.784 1.00 63.44 142 GLU A C 1
ATOM 1142 O O . GLU A 1 142 ? -17.818 2.205 29.751 1.00 63.44 142 GLU A O 1
ATOM 1147 N N . ASP A 1 143 ? -16.574 3.887 28.887 1.00 51.81 143 ASP A N 1
ATOM 1148 C CA . ASP A 1 143 ? -16.044 4.461 30.141 1.00 51.81 143 ASP A CA 1
ATOM 1149 C C . ASP A 1 143 ? -16.893 5.662 30.621 1.00 51.81 143 ASP A C 1
ATOM 1151 O O . ASP A 1 143 ? -17.057 5.818 31.856 1.00 51.81 143 ASP A O 1
#

Foldseek 3Di:
DDDPLRVVLVVLVVVLVVLQVVLQVVLQVLCVVLVQWGWDGWDDDDFKIWTWIAGPVGRVWIKIWMWGDDPPPDHIDIDIDTPDPPPDDDPCDPPDSVNSSVVSVCVCVPDPVSVVSNNVSRVVSSVVNNVSVVVSVVSVVVD

Secondary structure (DSSP, 8-state):
---HHHHHHHHHHHHHHHHHHHHHHHHHHHHTTSTTEEEEEEEEETTEEEEEEEETTEEEEEEEEEEE--TTTPPPEEEEEE---TT------TT-HHHHHHHHHHHHHH-HHHHHHHHHHHHHHHHHHHHHHHHHHHHTT--

Organism: NCBI:txid165179

Sequence (143 aa):
MNTSNELRKNEIENEVKNLFKQFGEHAESIISVCPGWKFVNVQDSRNQIKVKFALTCDENRELTVVYNECKCGFQGNVEFTTEIDAASSIDIDSANCKAMYYIALGSFLSNKDLQDKLQSEMKSFLHNIETKYNEYNKLDQED

Radius of gyration: 18.67 Å; chains: 1; bounding box: 44×30×61 Å

pLDDT: mean 83.75, std 14.62, range [43.91, 97.31]